Protein AF-A0A8S3D8B4-F1 (afdb_monomer_lite)

Foldseek 3Di:
DDDDQQQADPVFAPDSDADPPQSAGHGDPQFDDRRSQFGHWQWADHSVDTDGQPDDPVFAPDSGADRHPSHGHGDPPHDD

pLDDT: mean 90.63, std 7.92, range [53.12, 96.75]

InterPro domains:
  IPR002049 Laminin-type EGF domain [PF00053] (6-49)
  IPR002049 Laminin-type EGF domain [PF00053] (53-80)
  IPR002049 Laminin-type EGF domain [PS01248] (25-55)
  IPR002049 Laminin-type EGF domain [PS50027] (6-52)
  IPR002049 Laminin-type EGF domain [PS50027] (53-80)
  IPR002049 Laminin-type EGF domain [SM00180] (6-50)
  IPR002049 Laminin-type EGF domain [SM00180] (53-80)
  IPR002049 Laminin-type EGF domain [cd00055] (6-54)
  IPR002049 Laminin-type EGF domain [cd00055] (52-80)
  IPR050440 Laminin/Netrin Extracellular Matrix [PTHR10574] (3-45)

Organism: NCBI:txid392030

Radius of gyration: 15.07 Å; chains: 1; bounding box: 43×25×38 Å

Secondary structure (DSSP, 8-state):
---------TTTEEEEEE-TTT--EEEPTT-BSTTS-BPPTTEEEETTEEEE----TTTEEEEEE-TTT--EEEPTT---

Sequence (80 aa):
GYCSDCKCDPDGSESLTCDKFTGQCRCKPNRGGLRCDQCPPGTYGDPNACQPCQCSNDGAVSSECDPQTGQCTCKPGVTG

Structure (mmCIF, N/CA/C/O backbone):
data_AF-A0A8S3D8B4-F1
#
_entry.id   AF-A0A8S3D8B4-F1
#
loop_
_atom_site.group_PDB
_atom_site.id
_atom_site.type_symbol
_atom_site.label_atom_id
_atom_site.label_alt_id
_atom_site.label_comp_id
_atom_site.label_asym_id
_atom_site.label_entity_id
_atom_site.label_seq_id
_atom_site.pdbx_PDB_ins_code
_atom_site.Cartn_x
_atom_site.Cartn_y
_atom_site.Cartn_z
_atom_site.occupancy
_atom_site.B_iso_or_equiv
_atom_site.auth_seq_id
_atom_site.auth_comp_id
_atom_site.auth_asym_id
_atom_site.auth_atom_id
_atom_site.pdbx_PDB_model_num
ATOM 1 N N . GLY A 1 1 ? -28.200 12.399 3.508 1.00 53.12 1 GLY A N 1
ATOM 2 C CA . GLY A 1 1 ? -26.784 11.990 3.490 1.00 53.12 1 GLY A CA 1
ATOM 3 C C . GLY A 1 1 ? -26.738 10.484 3.534 1.00 53.12 1 GLY A C 1
ATOM 4 O O . GLY A 1 1 ? -27.523 9.907 4.273 1.00 53.12 1 GLY A O 1
ATOM 5 N N . TYR A 1 2 ? -25.912 9.856 2.703 1.00 66.56 2 TYR A N 1
ATOM 6 C CA . TYR A 1 2 ? -25.709 8.409 2.728 1.00 66.56 2 TYR A CA 1
ATOM 7 C C . TYR A 1 2 ? -24.779 8.066 3.899 1.00 66.56 2 TYR A C 1
ATOM 9 O O . TYR A 1 2 ? -23.684 8.611 3.999 1.00 66.56 2 TYR A O 1
ATOM 17 N N . CYS A 1 3 ? -25.225 7.199 4.806 1.00 71.19 3 CYS A N 1
ATOM 18 C CA . CYS A 1 3 ? -24.342 6.558 5.775 1.00 71.19 3 CYS A CA 1
ATOM 19 C C . CYS A 1 3 ? -23.909 5.226 5.171 1.00 71.19 3 CYS A C 1
ATOM 21 O O . CYS A 1 3 ? -24.730 4.328 4.998 1.00 71.19 3 CYS A O 1
ATOM 23 N N 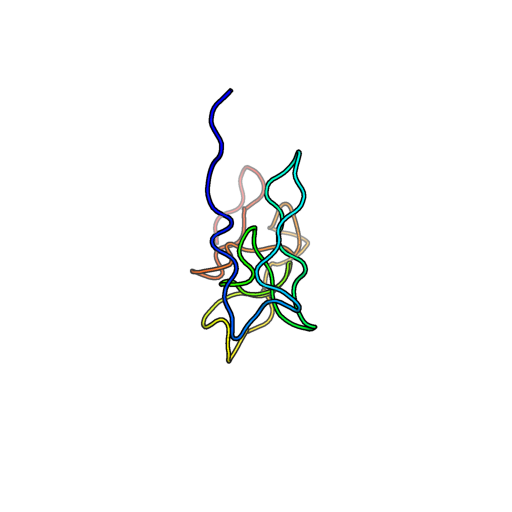. SER A 1 4 ? -22.638 5.127 4.800 1.00 75.25 4 SER A N 1
ATOM 24 C CA . SER A 1 4 ? -22.017 3.874 4.382 1.00 75.25 4 SER A CA 1
ATOM 25 C C . SER A 1 4 ? -21.365 3.205 5.583 1.00 75.25 4 SER A C 1
ATOM 27 O O . SER A 1 4 ? -20.675 3.859 6.363 1.00 75.25 4 SER A O 1
ATOM 29 N N . ASP A 1 5 ? -21.597 1.906 5.713 1.00 86.25 5 ASP A N 1
ATOM 30 C CA . ASP A 1 5 ? -21.006 1.089 6.764 1.00 86.25 5 ASP A CA 1
ATOM 31 C C . ASP A 1 5 ? -19.484 0.959 6.585 1.00 86.25 5 ASP A C 1
ATOM 33 O O . ASP A 1 5 ? -18.986 0.813 5.461 1.00 86.25 5 ASP A O 1
ATOM 37 N N . CYS A 1 6 ? -18.747 1.022 7.696 1.00 92.50 6 CYS A N 1
ATOM 38 C CA . CYS A 1 6 ? -17.301 0.844 7.700 1.00 92.50 6 CYS A CA 1
ATOM 39 C C . CYS A 1 6 ? -16.977 -0.636 7.540 1.00 92.50 6 CYS A C 1
ATOM 41 O O . CYS A 1 6 ? -17.213 -1.443 8.431 1.00 92.50 6 CYS A O 1
ATOM 43 N N . LYS A 1 7 ? -16.363 -0.999 6.418 1.00 95.06 7 LYS A N 1
ATOM 44 C CA . LYS A 1 7 ? -16.042 -2.397 6.131 1.00 95.06 7 LYS A CA 1
ATOM 45 C C . LYS A 1 7 ? -14.632 -2.802 6.573 1.00 95.06 7 LYS A C 1
ATOM 47 O O . LYS A 1 7 ? -13.961 -3.530 5.844 1.00 95.06 7 LYS A O 1
ATOM 52 N N . CYS A 1 8 ? -14.163 -2.301 7.710 1.00 96.44 8 CYS A N 1
ATOM 53 C CA . CYS A 1 8 ? -12.819 -2.593 8.207 1.00 96.44 8 CYS A CA 1
ATOM 54 C C . CYS A 1 8 ? -12.631 -4.093 8.461 1.00 96.44 8 CYS A C 1
ATOM 56 O O . CYS A 1 8 ? -13.521 -4.758 8.988 1.00 96.44 8 CYS A O 1
ATOM 58 N N . ASP A 1 9 ? -11.474 -4.620 8.078 1.00 95.50 9 ASP A N 1
ATOM 59 C CA . ASP A 1 9 ? -11.098 -6.010 8.282 1.00 95.50 9 ASP A CA 1
ATOM 60 C C . ASP A 1 9 ? -10.805 -6.258 9.771 1.00 95.50 9 ASP A C 1
ATOM 62 O O . ASP A 1 9 ? -9.914 -5.605 10.319 1.00 95.50 9 ASP A O 1
ATOM 66 N N . PRO A 1 10 ? -11.524 -7.155 10.461 1.00 95.25 10 PRO A N 1
ATOM 67 C CA . PRO A 1 10 ? -11.352 -7.361 11.902 1.00 95.25 10 PRO A CA 1
ATOM 68 C C . PRO A 1 10 ? -9.958 -7.894 12.273 1.00 95.25 10 PRO A C 1
ATOM 70 O O . PRO A 1 10 ? -9.447 -7.607 13.360 1.00 95.25 10 PRO A O 1
ATOM 73 N N . ASP A 1 11 ? -9.312 -8.627 11.367 1.00 94.38 11 ASP A N 1
ATOM 74 C CA . ASP A 1 11 ? -7.978 -9.173 11.594 1.00 94.38 11 ASP A CA 1
ATOM 75 C C . ASP A 1 11 ? -6.897 -8.117 11.344 1.00 94.38 11 ASP A C 1
ATOM 77 O O . ASP A 1 11 ? -5.879 -8.101 12.039 1.00 94.38 11 ASP A O 1
ATOM 81 N N . GLY A 1 12 ? -7.135 -7.187 10.418 1.00 94.38 12 GLY A N 1
ATOM 82 C CA . GLY A 1 12 ? -6.180 -6.171 9.989 1.00 94.38 12 GLY A CA 1
ATOM 83 C C . GLY A 1 12 ? -6.350 -4.780 10.574 1.00 94.38 12 GLY A C 1
ATOM 84 O O . GLY A 1 12 ? -5.416 -3.985 10.497 1.00 94.38 12 GLY A O 1
ATOM 85 N N . SER A 1 13 ? -7.506 -4.460 11.146 1.00 96.62 13 SER A N 1
ATOM 86 C CA . SER A 1 13 ? -7.809 -3.142 11.710 1.00 96.62 13 SER A CA 1
ATOM 87 C C . SER A 1 13 ? -7.755 -3.137 13.237 1.00 96.62 13 SER A C 1
ATOM 89 O O . SER A 1 13 ? -8.011 -4.141 13.897 1.00 96.62 13 SER A O 1
ATOM 91 N N . GLU A 1 14 ? -7.394 -1.997 13.818 1.00 96.69 14 GLU A N 1
ATOM 92 C CA . GLU A 1 14 ? -7.433 -1.767 15.266 1.00 96.69 14 GLU A CA 1
ATOM 93 C C . GLU A 1 14 ? -8.875 -1.636 15.782 1.00 96.69 14 GLU A C 1
ATOM 95 O O . GLU A 1 14 ? -9.152 -1.909 16.949 1.00 96.69 14 GLU A O 1
ATOM 100 N N . SER A 1 15 ? -9.797 -1.212 14.914 1.00 95.50 15 SER A N 1
ATOM 101 C CA . SER A 1 15 ? -11.220 -1.067 15.205 1.00 95.50 15 SER A CA 1
ATOM 102 C C . SER A 1 15 ? -12.064 -1.220 13.941 1.00 95.50 15 SER A C 1
ATOM 104 O O . SER A 1 15 ? -11.611 -0.960 12.830 1.00 95.50 15 SER A O 1
ATOM 106 N N . LEU A 1 16 ? -13.349 -1.540 14.124 1.00 94.56 16 LEU A N 1
ATOM 107 C CA . LEU A 1 16 ? -14.337 -1.577 13.036 1.00 94.56 16 LEU A CA 1
ATOM 108 C C . LEU A 1 16 ? -14.865 -0.187 12.641 1.00 94.56 16 LEU A C 1
ATOM 110 O O . LEU A 1 16 ? -15.792 -0.062 11.845 1.00 94.56 16 LEU A O 1
ATOM 114 N N . THR A 1 17 ? -14.294 0.868 13.218 1.00 93.88 17 THR A N 1
ATOM 115 C CA . THR A 1 17 ? -14.634 2.250 12.899 1.00 93.88 17 THR A CA 1
ATOM 116 C C . THR A 1 17 ? -13.665 2.797 11.862 1.00 93.88 17 THR A C 1
ATOM 118 O O . THR A 1 17 ? -12.457 2.575 11.924 1.00 93.88 17 THR A O 1
ATOM 121 N N . CYS A 1 18 ? -14.204 3.553 10.917 1.00 94.81 18 CYS A N 1
ATOM 122 C CA . CYS A 1 18 ? -13.446 4.232 9.884 1.00 94.81 18 CYS A CA 1
ATOM 123 C C . CYS A 1 18 ? -13.593 5.747 10.023 1.00 94.81 18 CYS A C 1
ATOM 125 O O . CYS A 1 18 ? -14.531 6.251 10.650 1.00 94.81 18 CYS A O 1
ATOM 127 N N . ASP A 1 19 ? -12.639 6.486 9.469 1.00 94.00 19 ASP A N 1
ATOM 128 C CA . ASP A 1 19 ? -12.714 7.936 9.425 1.00 94.00 19 ASP A CA 1
ATOM 129 C C . ASP A 1 19 ? -13.968 8.384 8.661 1.00 94.00 19 ASP A C 1
ATOM 131 O O . ASP A 1 19 ? -14.260 7.923 7.560 1.00 94.00 19 ASP A O 1
ATOM 135 N N . LYS A 1 20 ? -14.725 9.304 9.259 1.00 90.31 20 LYS A N 1
ATOM 136 C CA . LYS A 1 20 ? -16.058 9.691 8.774 1.00 90.31 20 LYS A CA 1
ATOM 137 C C . LYS A 1 20 ? -16.048 10.473 7.457 1.00 90.31 20 LYS A C 1
ATOM 139 O O . LYS A 1 20 ? -17.111 10.657 6.871 1.00 90.31 20 LYS A O 1
ATOM 144 N N . PHE A 1 21 ? -14.892 10.985 7.034 1.00 89.44 21 PHE A N 1
ATOM 145 C CA . PHE A 1 21 ? -14.758 11.781 5.815 1.00 89.44 21 PHE A CA 1
ATOM 146 C C . PHE A 1 21 ? -14.114 10.986 4.681 1.00 89.44 21 PHE A C 1
ATOM 148 O O . PHE A 1 21 ? -14.541 11.096 3.537 1.00 89.44 21 PHE A O 1
ATOM 155 N N . THR A 1 22 ? -13.100 10.187 4.999 1.00 91.88 22 THR A N 1
ATOM 156 C CA . THR A 1 22 ? -12.307 9.423 4.029 1.00 91.88 22 THR A CA 1
ATOM 157 C C . THR A 1 22 ? -12.744 7.965 3.919 1.00 91.88 22 THR A C 1
ATOM 159 O O . THR A 1 22 ? -12.466 7.320 2.914 1.00 91.88 22 THR A O 1
ATOM 162 N N . GLY A 1 23 ? -13.419 7.430 4.939 1.00 92.38 23 GLY A N 1
ATOM 163 C CA . GLY A 1 23 ? -13.726 6.005 5.052 1.00 92.38 23 GLY A CA 1
ATOM 164 C C . GLY A 1 23 ? -12.520 5.140 5.431 1.00 92.38 23 GLY A C 1
ATOM 165 O O . GLY A 1 23 ? -12.635 3.918 5.401 1.00 92.38 23 GLY A O 1
ATOM 166 N N . GLN A 1 24 ? -11.374 5.737 5.785 1.00 95.38 24 GLN A N 1
ATOM 167 C CA . GLN A 1 24 ? -10.148 5.005 6.109 1.00 95.38 24 GLN A CA 1
ATOM 168 C C . GLN A 1 24 ? -10.238 4.332 7.480 1.00 95.38 24 GLN A C 1
ATOM 170 O O . GLN A 1 24 ? -10.449 4.988 8.502 1.00 95.38 24 GLN A O 1
ATOM 175 N N . CYS A 1 25 ? -10.024 3.021 7.512 1.00 96.75 25 CYS A N 1
ATOM 176 C CA . CYS A 1 25 ? -9.891 2.248 8.742 1.00 96.75 25 CYS A CA 1
ATOM 177 C C . CYS A 1 25 ? -8.514 2.458 9.387 1.00 96.75 25 CYS A C 1
ATOM 179 O O . CYS A 1 25 ? -7.517 2.690 8.697 1.00 96.75 25 CYS A O 1
ATOM 181 N N . ARG A 1 26 ? -8.432 2.345 10.717 1.00 96.62 26 ARG A N 1
ATOM 182 C CA . ARG A 1 26 ? -7.138 2.320 11.417 1.00 96.62 26 ARG A CA 1
ATOM 183 C C . ARG A 1 26 ? -6.532 0.930 11.303 1.00 96.62 26 ARG A C 1
ATOM 185 O O . ARG A 1 26 ? -7.063 -0.008 11.890 1.00 96.62 26 ARG A O 1
ATOM 192 N N . CYS A 1 27 ? -5.459 0.794 10.534 1.00 96.31 27 CYS A N 1
ATOM 193 C CA . CYS A 1 27 ? -4.822 -0.496 10.289 1.00 96.31 27 CYS A CA 1
ATOM 194 C C . CYS A 1 27 ? -3.790 -0.831 11.360 1.00 96.31 27 CYS A C 1
ATOM 196 O O . CYS A 1 27 ? -3.048 0.038 11.811 1.00 96.31 27 CYS A O 1
ATOM 198 N N . LYS A 1 28 ? -3.732 -2.112 11.731 1.00 95.31 28 LYS A N 1
ATOM 199 C CA . LYS A 1 28 ? -2.649 -2.677 12.535 1.00 95.31 28 LYS A CA 1
ATOM 200 C C . LYS A 1 28 ? -1.312 -2.539 11.791 1.00 95.31 28 LYS A C 1
ATOM 202 O O . LYS A 1 28 ? -1.299 -2.393 10.563 1.00 95.3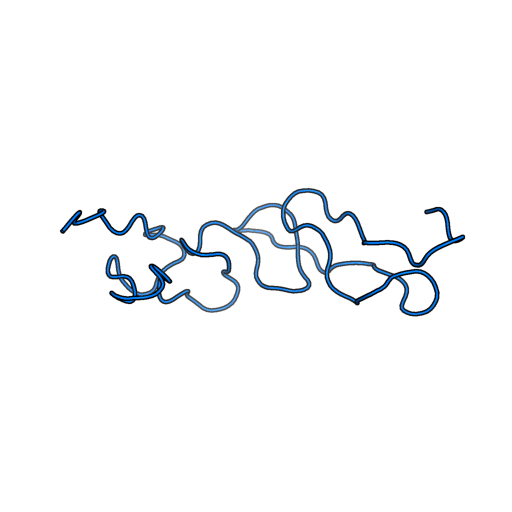1 28 LYS A O 1
ATOM 207 N N . PRO A 1 29 ? -0.176 -2.652 12.500 1.00 92.62 29 PRO A N 1
ATOM 208 C CA . PRO A 1 29 ? 1.128 -2.744 11.857 1.00 92.62 29 PRO A CA 1
ATOM 209 C C . PRO A 1 29 ? 1.147 -3.841 10.786 1.00 92.62 29 PRO A C 1
ATOM 211 O O . PRO A 1 29 ? 0.589 -4.918 10.986 1.00 92.62 29 PRO A O 1
ATOM 214 N N . ASN A 1 30 ? 1.812 -3.565 9.664 1.00 90.50 30 ASN A N 1
ATOM 215 C CA . ASN A 1 30 ? 1.911 -4.455 8.501 1.00 90.50 30 ASN A CA 1
ATOM 216 C C . ASN A 1 30 ? 0.589 -4.736 7.761 1.00 90.50 30 ASN A C 1
ATOM 218 O O . ASN A 1 30 ? 0.502 -5.718 7.031 1.00 90.50 30 ASN A O 1
ATOM 222 N N . ARG A 1 31 ? -0.432 -3.884 7.913 1.00 95.00 31 ARG A N 1
ATOM 223 C CA . ARG A 1 31 ? -1.679 -3.938 7.134 1.00 95.00 31 ARG A CA 1
ATOM 224 C C . ARG A 1 31 ? -1.926 -2.601 6.445 1.00 95.00 31 ARG A C 1
ATOM 226 O O . ARG A 1 31 ? -1.496 -1.554 6.925 1.00 95.00 31 ARG A O 1
ATOM 233 N N . GLY A 1 32 ? -2.610 -2.640 5.311 1.00 94.12 32 GLY A N 1
ATOM 234 C CA . GLY A 1 32 ? -2.846 -1.486 4.454 1.00 94.12 32 GLY A CA 1
ATOM 235 C C . GLY A 1 32 ? -4.171 -1.552 3.705 1.00 94.12 32 GLY A C 1
ATOM 236 O O . GLY A 1 32 ? -4.969 -2.477 3.866 1.00 94.12 32 GLY A O 1
ATOM 237 N N . GLY A 1 33 ? -4.405 -0.532 2.883 1.00 93.31 33 GLY A N 1
ATOM 238 C CA . GLY A 1 33 ? -5.659 -0.336 2.162 1.00 93.31 33 GLY A CA 1
ATOM 239 C C . GLY A 1 33 ? -6.735 0.363 2.998 1.00 93.31 33 GLY A C 1
ATOM 240 O O . GLY A 1 33 ? -6.622 0.523 4.215 1.00 93.31 33 GLY A O 1
ATOM 241 N N . LEU A 1 34 ? -7.815 0.773 2.329 1.00 94.94 34 LEU A N 1
ATOM 242 C CA . LEU A 1 34 ? -8.923 1.514 2.948 1.00 94.94 34 LEU A CA 1
ATOM 243 C C . LEU A 1 34 ? -9.567 0.735 4.105 1.00 94.94 34 LEU A C 1
ATOM 245 O O . LEU A 1 34 ? -10.008 1.319 5.091 1.00 94.94 34 LEU A O 1
ATOM 249 N N . ARG A 1 35 ? -9.601 -0.594 3.968 1.00 95.94 35 ARG A N 1
ATOM 250 C CA . ARG A 1 35 ? -10.261 -1.527 4.881 1.00 95.94 35 ARG A CA 1
ATOM 251 C C . ARG A 1 35 ? -9.276 -2.352 5.708 1.00 95.94 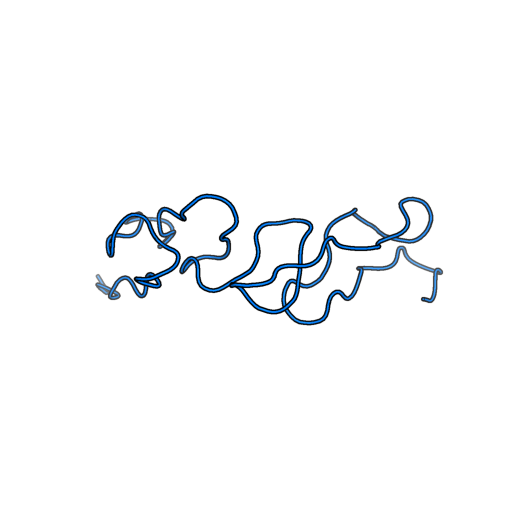35 ARG A C 1
ATOM 253 O O . ARG A 1 35 ? -9.724 -3.178 6.489 1.00 95.94 35 ARG A O 1
ATOM 260 N N . CYS A 1 36 ? -7.968 -2.124 5.580 1.00 96.25 36 CYS A N 1
ATOM 261 C CA . CYS A 1 36 ? -6.932 -2.929 6.238 1.00 96.25 36 CYS A CA 1
ATOM 262 C C . CYS A 1 36 ? -6.906 -4.403 5.796 1.00 96.25 36 CYS A C 1
ATOM 264 O O . CYS A 1 36 ? -6.409 -5.267 6.515 1.00 96.25 36 CYS A O 1
ATOM 266 N N . ASP A 1 37 ? -7.439 -4.699 4.615 1.00 94.81 37 ASP A N 1
ATOM 267 C CA . ASP A 1 37 ? -7.513 -6.017 3.976 1.00 94.81 37 ASP A CA 1
ATOM 268 C C . ASP A 1 37 ? -6.417 -6.222 2.916 1.00 94.81 37 ASP A C 1
ATOM 270 O O . ASP A 1 37 ? -6.484 -7.157 2.124 1.00 94.81 37 ASP A O 1
ATOM 274 N N . GLN A 1 38 ? -5.409 -5.347 2.885 1.00 95.31 38 GLN A N 1
ATOM 275 C CA . GLN A 1 38 ? -4.306 -5.392 1.928 1.00 95.31 38 GLN A CA 1
ATOM 276 C C . GLN A 1 38 ? -2.959 -5.307 2.637 1.00 95.31 38 GLN A C 1
ATOM 278 O O . GLN A 1 38 ? -2.863 -4.985 3.827 1.00 95.31 38 GLN A O 1
ATOM 283 N N . CYS A 1 39 ? -1.909 -5.565 1.871 1.00 95.19 39 CYS A N 1
ATOM 284 C CA . CYS A 1 39 ? -0.547 -5.295 2.280 1.00 95.19 39 CYS A CA 1
ATOM 285 C C . CYS A 1 39 ? -0.271 -3.782 2.387 1.00 95.19 39 CYS A C 1
ATOM 287 O O . CYS A 1 39 ? -0.909 -2.978 1.698 1.00 95.19 39 CYS A O 1
ATOM 289 N N . PRO A 1 40 ? 0.637 -3.356 3.282 1.00 93.88 40 PRO A N 1
ATOM 290 C CA . PRO A 1 40 ? 1.029 -1.958 3.405 1.00 93.88 40 PRO A CA 1
ATOM 291 C C . PRO A 1 40 ? 1.762 -1.471 2.141 1.00 93.88 40 PRO A C 1
ATOM 293 O O . PRO A 1 40 ? 2.309 -2.288 1.391 1.00 93.88 40 PRO A O 1
ATOM 296 N N . PRO A 1 41 ? 1.823 -0.147 1.909 1.00 91.88 41 PRO A N 1
ATOM 297 C CA . PRO A 1 41 ? 2.556 0.424 0.780 1.00 91.88 41 PRO A CA 1
ATOM 298 C C . PRO A 1 41 ? 3.991 -0.110 0.680 1.00 91.88 41 PRO A C 1
ATOM 300 O O . PRO A 1 41 ? 4.684 -0.248 1.689 1.00 91.88 41 PRO A O 1
ATOM 303 N N . GLY A 1 42 ? 4.432 -0.420 -0.541 1.00 93.06 42 GLY A N 1
ATOM 304 C CA . GLY A 1 42 ? 5.747 -1.023 -0.792 1.00 93.06 42 GLY A CA 1
ATOM 305 C C . GLY A 1 42 ? 5.811 -2.540 -0.567 1.00 93.06 42 GLY A C 1
ATOM 306 O O . GLY A 1 42 ? 6.893 -3.123 -0.655 1.00 93.06 42 GLY A O 1
ATOM 307 N N . THR A 1 43 ? 4.674 -3.193 -0.315 1.00 95.56 43 THR A N 1
ATOM 308 C CA . THR A 1 43 ? 4.564 -4.655 -0.240 1.00 95.56 43 THR A CA 1
ATOM 309 C C . THR A 1 43 ? 3.325 -5.160 -0.985 1.00 95.56 43 THR A C 1
ATOM 311 O O . THR A 1 43 ? 2.394 -4.396 -1.234 1.00 95.56 43 THR A O 1
ATOM 314 N N . TYR A 1 44 ? 3.311 -6.442 -1.346 1.00 95.44 44 TYR A N 1
ATOM 315 C CA . TYR A 1 44 ? 2.235 -7.074 -2.106 1.00 95.44 44 TYR A CA 1
ATOM 316 C C . TYR A 1 44 ? 1.984 -8.523 -1.674 1.00 95.44 44 TYR A C 1
ATOM 318 O O . TYR A 1 44 ? 2.805 -9.125 -0.979 1.00 95.44 44 TYR A O 1
ATOM 326 N N . GLY A 1 45 ? 0.865 -9.087 -2.125 1.00 93.81 45 GLY A N 1
ATOM 327 C CA . GLY A 1 45 ? 0.525 -10.498 -1.959 1.00 93.81 45 GLY A CA 1
ATOM 328 C C . GLY A 1 45 ? -0.551 -10.732 -0.902 1.00 93.81 45 GLY A C 1
ATOM 329 O O . GLY A 1 45 ? -1.507 -9.964 -0.786 1.00 93.81 45 GLY A O 1
ATOM 330 N N . ASP A 1 46 ? -0.420 -11.832 -0.157 1.00 91.56 46 ASP A N 1
ATOM 331 C CA . ASP A 1 46 ? -1.377 -12.189 0.892 1.00 91.56 46 ASP A CA 1
ATOM 332 C C . ASP A 1 46 ? -1.274 -11.195 2.069 1.00 91.56 46 ASP A C 1
ATOM 334 O O . ASP A 1 46 ? -0.173 -10.995 2.586 1.00 91.56 46 ASP A O 1
ATOM 338 N N . PRO A 1 47 ? -2.384 -10.606 2.553 1.00 89.12 47 PRO A N 1
ATOM 339 C CA . PRO A 1 47 ? -2.374 -9.666 3.680 1.00 89.12 47 PRO A CA 1
ATOM 340 C C . PRO A 1 47 ? -1.799 -10.220 4.996 1.00 89.12 47 PRO A C 1
ATOM 342 O O . PRO A 1 47 ? -1.480 -9.444 5.897 1.00 89.12 47 PRO A O 1
ATOM 345 N N . ASN A 1 48 ? -1.676 -11.544 5.136 1.00 88.19 48 ASN A N 1
ATOM 346 C CA . ASN A 1 48 ? -1.029 -12.212 6.269 1.00 88.19 48 ASN A CA 1
ATOM 347 C C . ASN A 1 48 ? 0.438 -12.584 5.989 1.00 88.19 48 ASN A C 1
ATOM 349 O O . ASN A 1 48 ? 1.167 -12.927 6.919 1.00 88.19 48 ASN A O 1
ATOM 353 N N . ALA A 1 49 ? 0.875 -12.527 4.730 1.00 91.19 49 ALA A N 1
ATOM 354 C CA . ALA A 1 49 ? 2.217 -12.889 4.281 1.00 91.19 49 ALA A CA 1
ATOM 355 C C . ALA A 1 49 ? 2.718 -11.935 3.181 1.00 91.19 49 ALA A C 1
ATOM 357 O O . ALA A 1 49 ? 3.074 -12.354 2.079 1.00 91.19 49 ALA A O 1
ATOM 358 N N . CYS A 1 50 ? 2.751 -10.639 3.494 1.00 93.88 50 CYS A N 1
ATOM 359 C CA . CYS A 1 50 ? 3.168 -9.604 2.555 1.00 93.88 50 CYS A CA 1
ATOM 360 C C . CYS A 1 50 ? 4.641 -9.737 2.154 1.00 93.88 50 CYS A C 1
ATOM 362 O O . CYS A 1 50 ? 5.525 -9.938 2.990 1.00 93.88 50 CYS A O 1
ATOM 364 N N . GLN A 1 51 ? 4.907 -9.558 0.864 1.00 94.62 51 GLN A N 1
ATOM 365 C CA . GLN A 1 51 ? 6.238 -9.603 0.271 1.00 94.62 51 GLN A CA 1
ATOM 366 C C . GLN A 1 51 ? 6.668 -8.196 -0.160 1.00 94.62 51 GLN A C 1
ATOM 368 O O . GLN A 1 51 ? 5.843 -7.437 -0.664 1.00 94.62 51 GLN A O 1
ATOM 373 N N . PRO A 1 52 ? 7.942 -7.810 0.015 1.00 94.94 52 PRO A N 1
ATOM 374 C CA . PRO A 1 52 ? 8.416 -6.498 -0.412 1.00 94.94 52 PRO A CA 1
ATOM 375 C C . PRO A 1 52 ? 8.369 -6.360 -1.935 1.00 94.94 52 PRO A C 1
ATOM 377 O O . PRO A 1 52 ? 8.745 -7.283 -2.660 1.00 94.94 52 PRO A O 1
ATOM 380 N N . CYS A 1 53 ? 7.954 -5.188 -2.417 1.00 94.94 53 CYS A N 1
ATOM 381 C CA . CYS A 1 53 ? 8.033 -4.851 -3.834 1.00 94.94 53 CYS A CA 1
ATOM 382 C C . CYS A 1 53 ? 9.490 -4.911 -4.316 1.00 94.94 53 CYS A C 1
ATOM 384 O O . CYS A 1 53 ? 10.407 -4.452 -3.635 1.00 94.94 53 CYS A O 1
ATOM 386 N N . GLN A 1 54 ? 9.700 -5.441 -5.521 1.00 93.50 54 GLN A N 1
ATOM 387 C CA . GLN A 1 54 ? 11.024 -5.556 -6.147 1.00 93.50 54 GLN A CA 1
ATOM 388 C C . GLN A 1 54 ? 11.159 -4.622 -7.357 1.00 93.50 54 GLN A C 1
ATOM 390 O O . GLN A 1 54 ? 11.722 -4.982 -8.389 1.00 93.50 54 GLN A O 1
ATOM 395 N N . CYS A 1 55 ? 10.624 -3.406 -7.238 1.00 92.81 55 CYS A N 1
ATOM 396 C CA . CYS A 1 55 ? 10.686 -2.408 -8.299 1.00 92.81 55 CYS A CA 1
ATOM 397 C C . CYS A 1 55 ? 12.080 -1.784 -8.390 1.00 92.81 55 CYS A C 1
ATOM 399 O O . CYS A 1 55 ? 12.616 -1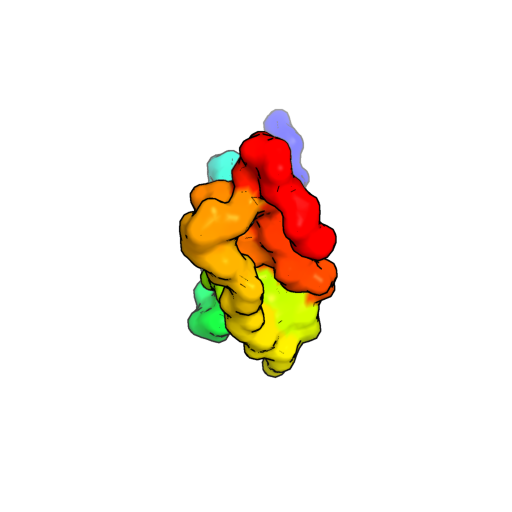.277 -7.405 1.00 92.81 55 CYS A O 1
ATOM 401 N N . SER A 1 56 ? 12.663 -1.795 -9.589 1.00 90.19 56 SER A N 1
ATOM 402 C CA . SER A 1 56 ? 13.941 -1.128 -9.849 1.00 90.19 56 SER A CA 1
ATOM 403 C C . SER A 1 56 ? 13.756 0.389 -9.881 1.00 90.19 56 SER A C 1
ATOM 405 O O . SER A 1 56 ? 12.975 0.887 -10.687 1.00 90.19 56 SER A O 1
ATOM 407 N N . ASN A 1 57 ? 14.518 1.136 -9.075 1.00 86.38 57 ASN A N 1
ATOM 408 C CA . ASN A 1 57 ? 14.485 2.608 -9.072 1.00 86.38 57 ASN A CA 1
ATOM 409 C C . ASN A 1 57 ? 14.857 3.224 -10.435 1.00 86.38 57 ASN A C 1
ATOM 411 O O . ASN A 1 57 ? 14.417 4.330 -10.771 1.00 86.38 57 ASN A O 1
ATOM 415 N N . ASP A 1 58 ? 15.644 2.510 -11.242 1.00 87.38 58 ASP A N 1
ATOM 416 C CA . ASP A 1 58 ? 16.051 2.974 -12.567 1.00 87.38 58 ASP A CA 1
ATOM 417 C C . ASP A 1 58 ? 14.895 2.866 -13.567 1.00 87.38 58 ASP A C 1
ATOM 419 O O . ASP A 1 58 ? 14.660 3.797 -14.341 1.00 87.38 58 ASP A O 1
ATOM 423 N N . GLY A 1 59 ? 14.118 1.780 -13.494 1.00 86.25 59 GLY A N 1
ATOM 424 C CA . GLY A 1 59 ? 13.063 1.454 -14.457 1.00 86.25 59 GLY A CA 1
ATOM 425 C C . GLY A 1 59 ? 11.633 1.795 -14.030 1.00 86.25 59 GLY A C 1
ATOM 426 O O . GLY A 1 59 ? 10.788 2.026 -14.891 1.00 86.25 59 GLY A O 1
ATOM 427 N N . ALA A 1 60 ? 11.347 1.855 -12.730 1.00 91.44 60 ALA A N 1
ATOM 428 C CA . ALA A 1 60 ? 10.013 2.088 -12.185 1.00 91.44 60 ALA A CA 1
ATOM 429 C C . ALA A 1 60 ? 9.816 3.541 -11.738 1.00 91.44 60 ALA A C 1
ATOM 431 O O . ALA A 1 60 ? 10.759 4.230 -11.354 1.00 91.44 60 ALA A O 1
ATOM 432 N N . VAL A 1 61 ? 8.572 4.013 -11.796 1.00 91.31 61 VAL A N 1
ATOM 433 C CA . VAL A 1 61 ? 8.177 5.365 -11.370 1.00 91.31 61 VAL A CA 1
ATOM 434 C C . VAL A 1 61 ? 8.295 5.527 -9.850 1.00 91.31 61 VAL A C 1
ATOM 436 O O . VAL A 1 61 ? 8.602 6.617 -9.374 1.00 91.31 61 VAL A O 1
ATOM 439 N N . SER A 1 62 ? 8.087 4.449 -9.096 1.00 90.31 62 SER A N 1
ATOM 440 C CA . SER A 1 62 ? 8.227 4.402 -7.642 1.00 90.31 62 SER A CA 1
ATOM 441 C C . SER A 1 62 ? 8.733 3.029 -7.188 1.00 90.31 62 SER A C 1
ATOM 443 O O . SER A 1 62 ? 8.773 2.071 -7.961 1.00 90.31 62 SER A O 1
ATOM 445 N N . SER A 1 63 ? 9.106 2.933 -5.911 1.00 90.19 63 SER A N 1
ATOM 446 C CA . SER A 1 63 ? 9.367 1.660 -5.231 1.00 90.19 63 SER A CA 1
ATOM 447 C C . SER A 1 63 ? 8.084 0.941 -4.793 1.00 90.19 63 SER A C 1
ATOM 449 O O . SER A 1 63 ? 8.155 -0.131 -4.196 1.00 90.19 63 SER A O 1
ATOM 451 N N . GLU A 1 64 ? 6.916 1.533 -5.053 1.00 91.94 64 GLU A N 1
ATOM 452 C CA . GLU A 1 64 ? 5.618 0.919 -4.796 1.00 91.94 64 GLU A CA 1
ATOM 453 C C . GLU A 1 64 ? 5.198 0.060 -5.990 1.00 91.94 64 GLU A C 1
ATOM 455 O O . GLU A 1 64 ? 5.446 0.387 -7.152 1.00 91.94 64 GLU A O 1
ATOM 460 N N . CYS A 1 65 ? 4.539 -1.047 -5.683 1.00 93.06 65 CYS A N 1
ATOM 461 C CA . CYS A 1 65 ? 3.976 -1.965 -6.651 1.00 93.06 65 CYS A CA 1
ATOM 462 C C . CYS A 1 65 ? 2.494 -2.176 -6.366 1.00 93.06 65 CYS A C 1
ATOM 464 O O . CYS A 1 65 ? 1.997 -1.827 -5.293 1.00 93.06 65 CYS A O 1
ATOM 466 N N . ASP A 1 66 ? 1.787 -2.745 -7.335 1.00 92.50 66 ASP A N 1
ATOM 467 C CA . ASP A 1 66 ? 0.414 -3.178 -7.141 1.00 92.50 66 ASP A CA 1
ATOM 468 C C . ASP A 1 66 ? 0.337 -4.161 -5.953 1.00 92.50 66 ASP A C 1
ATOM 470 O O . ASP A 1 66 ? 1.056 -5.165 -5.940 1.00 92.50 66 ASP A O 1
ATOM 474 N N . PRO A 1 67 ? -0.516 -3.900 -4.947 1.00 90.56 67 PRO A N 1
ATOM 475 C CA . PRO A 1 67 ? -0.514 -4.652 -3.695 1.00 90.56 67 PRO A CA 1
ATOM 476 C C . PRO A 1 67 ? -1.026 -6.092 -3.841 1.00 90.56 67 PRO A C 1
ATOM 478 O O . PRO A 1 67 ? -0.863 -6.882 -2.915 1.00 90.56 67 PRO A O 1
ATOM 481 N N . GLN A 1 68 ? -1.640 -6.460 -4.971 1.00 89.31 68 GLN A N 1
ATOM 482 C CA . GLN A 1 68 ? -2.121 -7.824 -5.218 1.00 89.31 68 GLN A CA 1
ATOM 483 C C . GLN A 1 68 ? -1.143 -8.627 -6.074 1.00 89.31 68 GLN A C 1
ATOM 485 O O . GLN A 1 68 ? -0.863 -9.787 -5.784 1.00 89.31 68 GLN A O 1
ATOM 490 N N . THR A 1 69 ? -0.628 -8.014 -7.134 1.00 91.38 69 THR A N 1
ATOM 491 C CA . THR A 1 69 ? 0.168 -8.683 -8.171 1.00 91.38 69 THR A CA 1
ATOM 492 C C . THR A 1 69 ? 1.667 -8.464 -8.016 1.00 91.38 69 THR A C 1
ATOM 494 O O . THR A 1 69 ? 2.453 -9.220 -8.580 1.00 91.38 69 THR A O 1
ATOM 497 N N . GLY A 1 70 ? 2.080 -7.427 -7.286 1.00 93.12 70 GLY A N 1
ATOM 498 C CA . GLY A 1 70 ? 3.475 -7.008 -7.205 1.00 93.12 70 GLY A CA 1
ATOM 499 C C . GLY A 1 70 ? 3.970 -6.256 -8.440 1.00 93.12 70 GLY A C 1
ATOM 500 O O . GLY A 1 70 ? 5.166 -5.983 -8.552 1.00 93.12 70 GLY A O 1
ATOM 501 N N . GLN A 1 71 ? 3.082 -5.908 -9.377 1.00 92.69 71 GLN A N 1
ATOM 502 C CA . GLN A 1 71 ? 3.466 -5.257 -10.624 1.00 92.69 71 GLN A CA 1
ATOM 503 C C . GLN A 1 71 ? 3.918 -3.810 -10.394 1.00 92.69 71 GLN A C 1
ATOM 505 O O . GLN A 1 71 ? 3.223 -3.003 -9.778 1.00 92.69 71 GLN A O 1
ATOM 510 N N . CYS A 1 72 ? 5.083 -3.465 -10.935 1.00 93.50 72 CYS A N 1
ATOM 511 C CA . CYS A 1 72 ? 5.643 -2.121 -10.859 1.00 93.50 72 CYS A CA 1
ATOM 512 C C . CYS A 1 72 ? 5.127 -1.235 -11.993 1.00 93.50 72 CYS A C 1
ATOM 514 O O . CYS A 1 72 ? 5.009 -1.667 -13.142 1.00 93.50 72 CYS A O 1
ATOM 516 N N . THR A 1 73 ? 4.915 0.047 -11.699 1.00 92.06 73 THR A N 1
ATOM 517 C CA . THR A 1 73 ? 4.647 1.032 -12.753 1.00 92.06 73 THR A CA 1
ATOM 518 C C . THR A 1 73 ? 5.961 1.407 -13.432 1.00 92.06 73 THR A C 1
ATOM 520 O O . THR A 1 73 ? 6.800 2.075 -12.828 1.00 92.06 73 THR A O 1
ATOM 523 N N . CYS A 1 74 ? 6.158 0.981 -14.680 1.00 90.06 74 CYS A N 1
ATOM 524 C CA . CYS A 1 74 ? 7.363 1.298 -15.449 1.00 90.06 74 CYS A CA 1
ATOM 525 C C . CYS A 1 74 ? 7.372 2.764 -15.909 1.00 90.06 74 CYS A C 1
ATOM 527 O O . CYS A 1 74 ? 6.335 3.331 -16.261 1.00 90.06 74 CYS A O 1
ATOM 529 N N . LYS A 1 75 ? 8.558 3.382 -15.937 1.00 90.81 75 LYS A N 1
ATOM 530 C CA . LYS A 1 75 ? 8.768 4.685 -16.578 1.00 90.81 75 LYS A CA 1
ATOM 531 C C . LYS A 1 75 ? 8.503 4.573 -18.088 1.00 90.81 75 LYS A C 1
ATOM 533 O O . LYS A 1 75 ? 8.703 3.502 -18.667 1.00 90.81 75 LYS A O 1
ATOM 538 N N . PRO A 1 76 ? 8.104 5.669 -18.759 1.00 89.12 76 PRO A N 1
ATOM 539 C CA . PRO A 1 76 ? 7.910 5.662 -20.206 1.00 89.12 76 PRO A CA 1
ATOM 540 C C . PRO A 1 76 ? 9.151 5.148 -20.950 1.00 89.12 76 PRO A C 1
ATOM 542 O O . PRO A 1 76 ? 10.262 5.606 -20.693 1.00 89.12 76 PRO A O 1
ATOM 545 N N . GLY A 1 77 ? 8.961 4.208 -21.880 1.00 83.69 77 GLY A N 1
ATOM 546 C CA . GLY A 1 77 ? 10.045 3.632 -22.687 1.00 83.69 77 GLY A CA 1
ATOM 547 C C . GLY A 1 77 ? 10.837 2.498 -22.022 1.00 83.69 77 GLY A C 1
ATOM 548 O O . GLY A 1 77 ? 11.747 1.967 -22.653 1.00 83.69 77 GLY A O 1
ATOM 549 N N . VAL A 1 78 ? 10.490 2.099 -20.793 1.00 81.00 78 VAL A N 1
ATOM 550 C CA . VAL A 1 78 ? 11.051 0.924 -20.107 1.00 81.00 78 VAL A CA 1
ATOM 551 C C . VAL A 1 78 ? 10.033 -0.217 -20.143 1.00 81.00 78 VAL A C 1
ATOM 553 O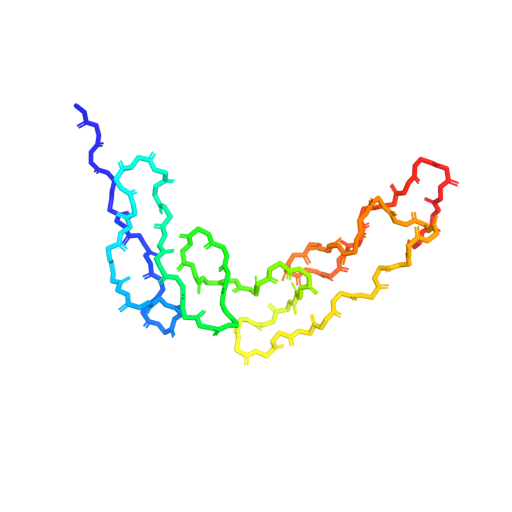 O . VAL A 1 78 ? 8.851 -0.004 -19.880 1.00 81.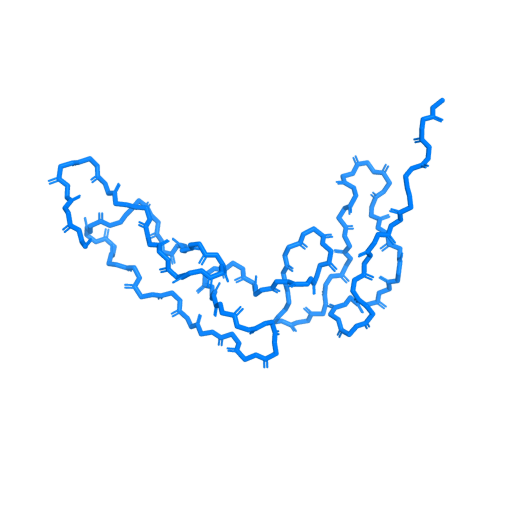00 78 VAL A O 1
ATOM 556 N N . THR A 1 79 ? 10.488 -1.430 -20.456 1.00 68.62 79 THR A N 1
ATOM 557 C CA . THR A 1 79 ? 9.687 -2.662 -20.384 1.00 68.62 79 THR A CA 1
ATOM 558 C C . THR A 1 79 ? 10.266 -3.581 -19.313 1.00 68.62 79 THR A C 1
ATOM 560 O O . THR A 1 79 ? 11.491 -3.685 -19.220 1.00 68.62 79 THR A O 1
ATOM 563 N N . GLY A 1 80 ? 9.407 -4.249 -18.543 1.00 60.59 80 GLY A N 1
ATOM 564 C CA . GLY A 1 80 ? 9.770 -5.203 -17.491 1.00 60.59 80 GLY A CA 1
ATOM 565 C C . GLY A 1 80 ? 8.880 -6.430 -17.540 1.00 60.59 80 GLY A C 1
ATOM 566 O O . GLY A 1 80 ? 7.672 -6.241 -17.811 1.00 60.59 80 GLY A O 1
#